Protein AF-A0A1Y0BP86-F1 (afdb_monomer_lite)

Radius of gyration: 25.17 Å; chains: 1; bounding box: 54×33×59 Å

Secondary structure (DSSP, 8-state):
-TTGGG--HHHHHHS-HHHHHHHHSTTS---PPPP----------HHHHHHHHHHH-HHHHHHHHHHHSEEEEE-TTT--EEEEEHHHHHHHHHHGGGSPP-

Structure (mmCIF, N/CA/C/O backbone):
data_AF-A0A1Y0BP86-F1
#
_entry.id   AF-A0A1Y0BP86-F1
#
loop_
_atom_site.group_PDB
_atom_site.id
_atom_site.type_symbol
_atom_site.label_atom_id
_atom_site.label_alt_id
_atom_site.label_comp_id
_atom_site.label_asym_id
_atom_site.label_entity_id
_atom_site.label_seq_id
_atom_site.pdbx_PDB_ins_code
_atom_site.Cartn_x
_atom_site.Cartn_y
_atom_site.Cartn_z
_atom_site.occupancy
_atom_site.B_iso_or_equiv
_atom_site.auth_seq_id
_atom_site.auth_comp_id
_atom_site.auth_asym_id
_atom_site.auth_atom_id
_atom_site.pdbx_PDB_model_num
ATOM 1 N N . MET A 1 1 ? -16.831 7.732 29.395 1.00 57.34 1 MET A N 1
ATOM 2 C CA . MET A 1 1 ? -15.711 6.831 29.027 1.00 57.34 1 MET A CA 1
ATOM 3 C C . MET A 1 1 ? -15.348 5.775 30.090 1.00 57.34 1 MET A C 1
ATOM 5 O O . MET A 1 1 ? -14.405 5.036 29.857 1.00 57.34 1 MET A O 1
ATOM 9 N N . ALA A 1 2 ? -16.073 5.620 31.211 1.00 78.81 2 ALA A N 1
ATOM 10 C CA . ALA A 1 2 ? -15.647 4.709 32.289 1.00 78.81 2 ALA A CA 1
ATOM 11 C C . ALA A 1 2 ? -15.675 3.207 31.920 1.00 78.81 2 ALA A C 1
ATOM 13 O O . ALA A 1 2 ? -14.736 2.490 32.237 1.00 78.81 2 ALA A O 1
ATOM 14 N N . LEU A 1 3 ? -16.710 2.738 31.210 1.00 85.62 3 LEU A N 1
ATOM 15 C CA . LEU A 1 3 ? -16.893 1.307 30.911 1.00 85.62 3 LEU A CA 1
ATOM 16 C C . LEU A 1 3 ? -15.901 0.781 29.867 1.00 85.62 3 LEU A C 1
ATOM 18 O O . LEU A 1 3 ? -15.303 -0.270 30.073 1.00 85.62 3 LEU A O 1
ATOM 22 N N . ALA A 1 4 ? -15.654 1.540 28.795 1.00 86.50 4 ALA A N 1
ATOM 23 C CA . ALA A 1 4 ? -14.680 1.166 27.767 1.00 86.50 4 ALA A CA 1
ATOM 24 C C . ALA A 1 4 ? -13.259 1.006 28.338 1.00 86.50 4 ALA A C 1
ATOM 26 O O . ALA A 1 4 ? -12.512 0.152 27.888 1.00 86.50 4 ALA A O 1
ATOM 27 N N . GLY A 1 5 ? -12.903 1.757 29.386 1.00 90.50 5 GLY A N 1
ATOM 28 C CA . GLY A 1 5 ? -11.622 1.591 30.081 1.00 90.50 5 GLY A CA 1
ATOM 29 C C . GLY A 1 5 ? -11.483 0.273 30.858 1.00 90.50 5 GLY A C 1
ATOM 30 O O . GLY A 1 5 ? -10.385 -0.054 31.293 1.00 90.50 5 GLY A O 1
ATOM 31 N N . THR A 1 6 ? -12.565 -0.496 31.031 1.00 94.00 6 THR A N 1
ATOM 32 C CA . THR A 1 6 ? -12.552 -1.802 31.720 1.00 94.00 6 THR A CA 1
ATOM 33 C C . THR A 1 6 ? -12.281 -2.982 30.780 1.00 94.00 6 THR A C 1
ATOM 35 O O . THR A 1 6 ? -12.326 -4.135 31.213 1.00 94.00 6 THR A O 1
ATOM 38 N N . THR A 1 7 ? -12.035 -2.730 29.489 1.00 95.19 7 THR A N 1
ATOM 39 C CA . THR A 1 7 ? -11.694 -3.780 28.520 1.00 95.19 7 THR A CA 1
ATOM 40 C C . THR A 1 7 ? -10.336 -4.397 28.811 1.00 95.19 7 THR A C 1
ATOM 42 O O . THR A 1 7 ? -9.342 -3.688 28.975 1.00 95.19 7 THR A O 1
ATOM 45 N N . ARG A 1 8 ? -10.280 -5.727 28.810 1.00 94.88 8 ARG A N 1
ATOM 46 C CA . ARG A 1 8 ? -9.038 -6.496 28.915 1.00 94.88 8 ARG A CA 1
ATOM 47 C C . ARG A 1 8 ? -8.500 -6.811 27.511 1.00 94.88 8 ARG A C 1
ATOM 49 O O . ARG A 1 8 ? -9.302 -7.051 26.609 1.00 94.88 8 ARG A O 1
ATOM 56 N N . PRO A 1 9 ? -7.172 -6.893 27.303 1.00 95.62 9 PRO A N 1
ATOM 57 C CA . PRO A 1 9 ? -6.594 -7.200 25.989 1.00 95.62 9 PRO A CA 1
ATOM 58 C C . PRO A 1 9 ? -7.128 -8.495 25.364 1.00 95.62 9 PRO A C 1
ATOM 60 O O . PRO A 1 9 ? -7.398 -8.543 24.169 1.00 95.62 9 PRO A O 1
ATOM 63 N N . GLN A 1 10 ? -7.344 -9.532 26.175 1.00 95.94 10 GLN A N 1
ATOM 64 C CA . GLN A 1 10 ? -7.877 -10.813 25.708 1.00 95.94 10 GLN A CA 1
ATOM 65 C C . GLN A 1 10 ? -9.313 -10.683 25.191 1.00 95.94 10 GLN A C 1
ATOM 67 O O . GLN A 1 10 ? -9.693 -11.374 24.254 1.00 95.94 10 GLN A O 1
ATOM 72 N N . GLU A 1 11 ? -10.110 -9.784 25.769 1.00 95.75 11 GLU A N 1
ATOM 73 C CA . GLU A 1 11 ? -11.480 -9.547 25.313 1.00 95.75 11 GLU A CA 1
ATOM 74 C C . GLU A 1 11 ? -11.488 -8.875 23.936 1.00 95.75 11 GLU A C 1
ATOM 76 O O . GLU A 1 11 ? -12.270 -9.268 23.079 1.00 95.75 11 GLU A O 1
ATOM 81 N N . LEU A 1 12 ? -10.579 -7.924 23.699 1.00 93.94 12 LEU A N 1
ATOM 82 C CA . LEU A 1 12 ? -10.445 -7.232 22.410 1.00 93.94 12 LEU A CA 1
ATOM 83 C C . LEU A 1 12 ? -9.963 -8.153 21.282 1.00 93.94 12 LEU A C 1
ATOM 85 O O . LEU A 1 12 ? -10.318 -7.940 20.127 1.00 93.94 12 LEU A O 1
ATOM 89 N N . LEU A 1 13 ? -9.137 -9.151 21.606 1.00 95.62 13 LEU A N 1
ATOM 90 C CA . LEU A 1 13 ? -8.555 -10.064 20.619 1.00 95.62 13 LEU A CA 1
ATOM 91 C C . LEU A 1 13 ? -9.420 -11.297 20.336 1.00 95.62 13 LEU A C 1
ATOM 93 O O . LEU A 1 13 ? -9.230 -11.934 19.300 1.00 95.62 13 LEU A O 1
ATOM 97 N N . HIS A 1 14 ? -10.319 -11.672 21.251 1.00 96.12 14 HIS A N 1
ATOM 98 C CA . HIS A 1 14 ? -11.000 -12.971 21.189 1.00 96.12 14 HIS A CA 1
ATOM 99 C C . HIS 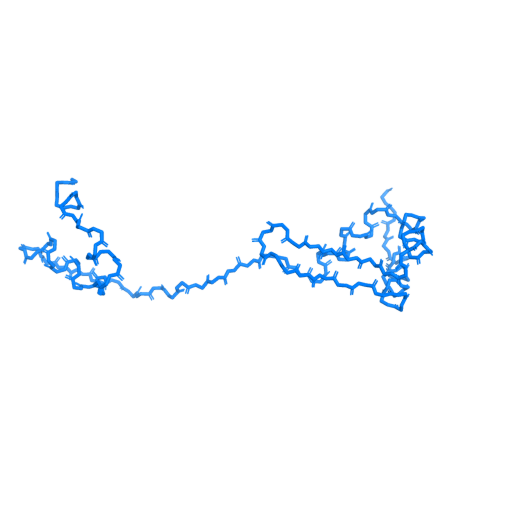A 1 14 ? -12.525 -12.916 21.264 1.00 96.12 14 HIS A C 1
ATOM 101 O O . HIS A 1 14 ? -13.160 -13.897 20.880 1.00 96.12 14 HIS A O 1
ATOM 107 N N . LEU A 1 15 ? -13.131 -11.826 21.744 1.00 96.50 15 LEU A N 1
ATOM 108 C CA . LEU A 1 15 ? -14.588 -11.694 21.707 1.00 96.50 15 LEU A CA 1
ATOM 109 C C . LEU A 1 15 ? -15.036 -11.098 20.378 1.00 96.50 15 LEU A C 1
ATOM 111 O O . LEU A 1 15 ? -14.416 -10.171 19.856 1.00 96.50 15 LEU A O 1
ATOM 115 N N . ALA A 1 16 ? -16.164 -11.593 19.870 1.00 93.69 16 ALA A N 1
ATOM 116 C CA . ALA A 1 16 ? -16.858 -10.898 18.798 1.00 93.69 16 ALA A CA 1
ATOM 117 C C . ALA A 1 16 ? -17.299 -9.501 19.293 1.00 93.69 16 ALA A C 1
ATOM 119 O O . ALA A 1 16 ? -17.656 -9.365 20.474 1.00 93.69 16 ALA A O 1
ATOM 120 N N . PRO A 1 17 ? -17.301 -8.463 18.435 1.00 93.31 17 PRO A N 1
ATOM 121 C CA . PRO A 1 17 ? -17.671 -7.104 18.834 1.00 93.31 17 PRO A CA 1
ATOM 122 C C . PRO A 1 17 ? -19.017 -7.025 19.565 1.00 93.31 17 PRO A C 1
ATOM 124 O O . PRO A 1 17 ? -19.135 -6.319 20.563 1.00 93.31 17 PRO A O 1
ATOM 127 N N . GLU A 1 18 ? -20.010 -7.801 19.138 1.00 93.19 18 GLU A N 1
ATOM 128 C CA . GLU A 1 18 ? -21.349 -7.845 19.730 1.00 93.19 18 GLU A CA 1
ATOM 129 C C . GLU A 1 18 ? -21.321 -8.386 21.165 1.00 93.19 18 GLU A C 1
ATOM 131 O O . GLU A 1 18 ? -21.993 -7.857 22.051 1.00 93.19 18 GLU A O 1
ATOM 136 N N . GLN A 1 19 ? -20.493 -9.403 21.420 1.00 94.12 19 GLN A N 1
ATOM 137 C CA . GLN A 1 19 ? -20.314 -9.980 22.754 1.00 94.12 19 GLN A CA 1
ATOM 138 C C . GLN A 1 19 ? -19.587 -9.008 23.686 1.00 94.12 19 GLN A C 1
ATOM 140 O O . GLN A 1 19 ? -19.962 -8.864 24.852 1.00 94.12 19 GLN A O 1
ATOM 145 N N . LEU A 1 20 ? -18.565 -8.317 23.174 1.00 95.31 20 LEU A N 1
ATOM 146 C CA . LEU A 1 20 ? -17.843 -7.305 23.939 1.00 95.31 20 LEU A CA 1
ATOM 147 C C . LEU A 1 20 ? -18.754 -6.124 24.300 1.00 95.31 20 LEU A C 1
ATOM 149 O O . LEU A 1 20 ? -18.753 -5.679 25.448 1.00 95.31 20 LEU A O 1
ATOM 153 N N . LEU A 1 21 ? -19.555 -5.643 23.346 1.00 93.94 21 LEU A N 1
ATOM 154 C CA . LEU A 1 21 ? -20.512 -4.559 23.571 1.00 93.94 21 LEU A CA 1
ATOM 155 C C . LEU A 1 21 ? -21.595 -4.965 24.576 1.00 93.94 21 LEU A C 1
ATOM 157 O O . LEU A 1 21 ? -21.855 -4.206 25.508 1.00 93.94 21 LEU A O 1
ATOM 161 N N . GLY A 1 22 ? -22.147 -6.177 24.461 1.00 93.31 22 GLY A N 1
ATOM 162 C CA . GLY A 1 22 ? -23.113 -6.707 25.428 1.00 93.31 22 GLY A CA 1
ATOM 163 C C . GLY A 1 22 ? -22.543 -6.816 26.846 1.00 93.31 22 GLY A C 1
ATOM 164 O O . GLY A 1 22 ? -23.223 -6.482 27.812 1.00 93.31 22 GLY A O 1
ATOM 165 N N . ARG A 1 23 ? -21.268 -7.203 26.992 1.00 93.88 23 ARG A N 1
ATOM 166 C CA . ARG A 1 23 ? -20.578 -7.211 28.295 1.00 93.88 23 ARG A CA 1
ATOM 167 C C . ARG A 1 23 ? -20.407 -5.803 28.869 1.00 93.88 23 ARG A C 1
ATOM 169 O O . ARG A 1 23 ? -20.551 -5.610 30.074 1.00 93.88 23 ARG A O 1
ATOM 176 N N . LEU A 1 24 ? -20.019 -4.841 28.032 1.00 94.31 24 LEU A N 1
ATOM 177 C CA . LEU A 1 24 ? -19.701 -3.479 28.465 1.00 94.31 24 LEU A CA 1
ATOM 178 C C . LEU A 1 24 ? -20.943 -2.656 28.808 1.00 94.31 24 LEU A C 1
ATOM 180 O O . LEU A 1 24 ? -20.868 -1.810 29.694 1.00 94.31 24 LEU A O 1
ATOM 184 N N . PHE A 1 25 ? -22.056 -2.891 28.117 1.00 93.00 25 PHE A N 1
ATOM 185 C CA . PHE A 1 25 ? -23.260 -2.064 28.185 1.00 93.00 25 PHE A CA 1
ATOM 186 C C . PHE A 1 25 ? -24.514 -2.898 28.474 1.00 93.00 25 PHE A C 1
ATOM 188 O O . PHE A 1 25 ? -25.570 -2.633 27.913 1.00 93.00 25 PHE A O 1
ATOM 195 N N . ALA A 1 26 ? -24.399 -3.901 29.348 1.00 89.19 26 ALA A N 1
A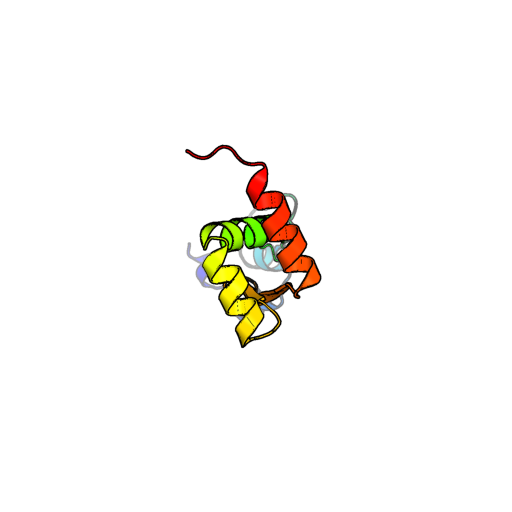TOM 196 C CA . ALA A 1 26 ? -25.473 -4.854 29.646 1.00 89.19 26 ALA A CA 1
ATOM 197 C C . ALA A 1 26 ? -26.804 -4.201 30.076 1.00 89.19 26 ALA A C 1
ATOM 199 O O . ALA A 1 26 ? -27.866 -4.731 29.768 1.00 89.19 26 ALA A O 1
ATOM 200 N N . ASP A 1 27 ? -26.746 -3.044 30.746 1.00 90.06 27 ASP A N 1
ATOM 201 C CA . ASP A 1 27 ? -27.924 -2.296 31.213 1.00 90.06 27 ASP A CA 1
ATOM 202 C C . ASP A 1 27 ? -28.463 -1.286 30.179 1.00 90.06 27 ASP A C 1
ATOM 204 O O . ASP A 1 27 ? -29.301 -0.444 30.508 1.00 90.06 27 ASP A O 1
ATOM 208 N N . GLN A 1 28 ? -27.956 -1.307 28.943 1.00 89.69 28 GLN A N 1
ATOM 209 C CA . GLN A 1 28 ? -28.362 -0.384 27.883 1.00 89.69 28 GLN A CA 1
ATOM 210 C C . GLN A 1 28 ? -29.031 -1.113 26.723 1.00 89.69 28 GLN A C 1
ATOM 212 O O . GLN A 1 28 ? -28.688 -2.243 26.386 1.00 89.69 28 GLN A O 1
ATOM 217 N N . ASP A 1 29 ? -29.962 -0.418 26.075 1.00 90.31 29 ASP A N 1
ATOM 218 C CA . ASP A 1 29 ? 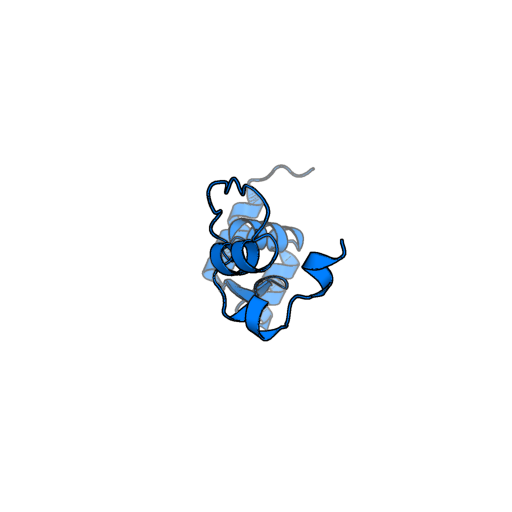-30.560 -0.875 24.827 1.00 90.31 29 ASP A CA 1
ATOM 219 C C . ASP A 1 29 ? -29.597 -0.593 23.661 1.00 90.31 29 ASP A C 1
ATOM 221 O O . ASP A 1 29 ? -29.329 0.563 23.317 1.00 90.31 29 ASP A O 1
ATOM 225 N N . LEU A 1 30 ? -29.005 -1.651 23.100 1.00 91.31 30 LEU A N 1
ATOM 226 C CA . LEU A 1 30 ? -27.984 -1.563 22.057 1.00 91.31 30 LEU A CA 1
ATOM 227 C C . LEU A 1 30 ? -28.599 -1.748 20.669 1.00 91.31 30 LEU A C 1
ATOM 229 O O . LEU A 1 30 ? -29.089 -2.823 20.328 1.00 91.31 30 LEU A O 1
ATOM 233 N N . HIS A 1 31 ? -28.460 -0.734 19.817 1.00 92.31 31 HIS A N 1
ATOM 234 C CA . HIS A 1 31 ? -28.763 -0.848 18.394 1.00 92.31 31 HIS A CA 1
ATOM 235 C C . HIS A 1 31 ? -27.477 -1.030 17.579 1.00 92.31 31 HIS A C 1
ATOM 237 O O . HIS A 1 31 ? -26.691 -0.095 17.416 1.00 92.31 31 HIS A O 1
ATOM 243 N N . LEU A 1 32 ? -27.260 -2.240 17.061 1.00 91.56 32 LEU A N 1
ATOM 244 C CA . LEU A 1 32 ? -26.100 -2.556 16.232 1.00 91.56 32 LEU A CA 1
ATOM 245 C C . LEU A 1 32 ? -26.378 -2.256 14.758 1.00 91.56 32 LEU A C 1
ATOM 247 O O . LEU A 1 32 ? -27.361 -2.723 14.185 1.00 91.56 32 LEU A O 1
ATOM 251 N N . LEU A 1 33 ? -25.474 -1.496 14.141 1.00 94.12 33 LEU A N 1
ATOM 252 C CA . LEU A 1 33 ? -25.474 -1.256 12.701 1.00 94.12 33 LEU A CA 1
ATOM 253 C C . LEU A 1 33 ? -24.817 -2.420 11.952 1.00 94.12 33 LEU A C 1
ATOM 255 O O . LEU A 1 33 ? -24.135 -3.260 12.539 1.00 94.12 33 LEU A O 1
ATOM 259 N N . ALA A 1 34 ? -24.995 -2.444 10.630 1.00 93.62 34 ALA A N 1
ATOM 260 C CA . ALA A 1 34 ? -24.366 -3.443 9.778 1.00 93.62 34 ALA A CA 1
ATOM 261 C C . ALA A 1 34 ? -22.834 -3.397 9.900 1.00 93.62 34 ALA A C 1
ATOM 263 O O . ALA A 1 34 ? -22.212 -2.340 9.760 1.00 93.62 34 ALA A O 1
ATOM 264 N N . ALA A 1 35 ? -22.233 -4.565 10.122 1.00 93.69 35 ALA A N 1
ATOM 265 C CA . ALA A 1 35 ? -20.788 -4.707 10.179 1.00 93.69 35 ALA A CA 1
ATOM 266 C C . ALA A 1 35 ? -20.149 -4.382 8.822 1.00 93.69 35 ALA A C 1
ATOM 268 O O . ALA A 1 35 ? -20.660 -4.747 7.760 1.00 93.69 35 ALA A O 1
ATOM 269 N N . GLN A 1 36 ? -18.989 -3.730 8.864 1.00 94.31 36 GLN A N 1
ATOM 270 C CA . GLN A 1 36 ? -18.168 -3.478 7.686 1.00 94.31 36 GLN A CA 1
ATOM 271 C C . GLN A 1 36 ? -16.964 -4.415 7.699 1.00 94.31 36 GLN A C 1
ATOM 273 O O . GLN A 1 36 ? -16.163 -4.404 8.632 1.00 94.31 36 GLN A O 1
ATOM 278 N N . ALA A 1 37 ? -16.831 -5.225 6.650 1.00 93.19 37 ALA A N 1
ATOM 279 C CA . ALA A 1 37 ? -15.691 -6.116 6.508 1.00 93.19 37 ALA A CA 1
ATOM 280 C C . ALA A 1 37 ? -14.407 -5.306 6.287 1.00 93.19 37 ALA A C 1
ATOM 282 O O . ALA A 1 37 ? -14.280 -4.559 5.311 1.00 93.19 37 ALA A O 1
ATOM 283 N N . LEU A 1 38 ? -13.441 -5.490 7.184 1.00 92.94 38 LEU A N 1
ATOM 284 C CA . LEU A 1 38 ? -12.102 -4.948 7.023 1.00 92.94 38 LEU A CA 1
ATOM 285 C C . LEU A 1 38 ? -11.303 -5.840 6.078 1.00 92.94 38 LEU A C 1
ATOM 287 O O . LEU A 1 38 ? -11.345 -7.067 6.157 1.00 92.94 38 LEU A O 1
ATOM 291 N N . ARG A 1 39 ? -10.551 -5.206 5.185 1.00 94.62 39 ARG A N 1
ATOM 292 C CA . ARG A 1 39 ? -9.588 -5.875 4.315 1.00 94.62 39 ARG A CA 1
ATOM 293 C C . ARG A 1 39 ? -8.341 -5.023 4.200 1.00 94.62 39 ARG A C 1
ATOM 295 O O . ARG A 1 39 ? -8.412 -3.799 4.310 1.00 94.62 39 ARG A O 1
ATOM 302 N N . PHE A 1 40 ? -7.221 -5.673 3.922 1.00 94.88 40 PHE A N 1
ATOM 303 C CA . PHE A 1 40 ? -6.033 -4.967 3.473 1.00 94.88 40 PHE A CA 1
ATOM 304 C C . PHE A 1 40 ? -6.328 -4.215 2.164 1.00 94.88 40 PHE A C 1
ATOM 306 O O . PHE A 1 40 ? -7.044 -4.722 1.297 1.00 94.88 40 PHE A O 1
ATOM 313 N N . GLY A 1 41 ? -5.774 -3.012 2.018 1.00 94.50 41 GLY A N 1
ATOM 314 C CA . GLY A 1 41 ? -5.909 -2.211 0.808 1.00 94.50 41 GLY A CA 1
ATOM 315 C C . GLY A 1 41 ? -4.694 -1.318 0.598 1.00 94.50 41 GLY A C 1
ATOM 316 O O . GLY A 1 41 ? -4.336 -0.543 1.479 1.00 94.50 41 GLY A O 1
ATOM 317 N N . CYS A 1 42 ? -4.086 -1.409 -0.585 1.00 97.06 42 CYS A N 1
ATOM 318 C CA . CYS A 1 42 ? -3.045 -0.499 -1.050 1.00 97.06 42 CYS A CA 1
ATOM 319 C C . CYS A 1 42 ? -3.483 0.132 -2.374 1.00 97.06 42 CYS A C 1
ATOM 321 O O . CYS A 1 42 ? -4.170 -0.505 -3.170 1.00 97.06 42 CYS A O 1
ATOM 323 N N . SER A 1 43 ? -3.096 1.386 -2.603 1.00 96.25 43 SER A N 1
ATOM 324 C CA . SER A 1 43 ? -3.394 2.111 -3.841 1.00 96.25 43 SER A CA 1
ATOM 325 C C . SER A 1 43 ? -2.340 1.912 -4.931 1.00 96.25 43 SER A C 1
ATOM 327 O O . SER A 1 43 ? -2.503 2.468 -6.017 1.00 96.25 43 SER A O 1
ATOM 329 N N . CYS A 1 44 ? -1.263 1.159 -4.670 1.00 96.69 44 CYS A N 1
ATOM 330 C CA . CYS A 1 44 ? -0.270 0.849 -5.692 1.00 96.69 44 CYS A CA 1
ATOM 331 C C . CYS A 1 44 ? -0.895 0.029 -6.829 1.00 96.69 44 CYS A C 1
ATOM 333 O O . CYS A 1 44 ? -1.758 -0.821 -6.608 1.00 96.69 44 CYS A O 1
ATOM 335 N N . SER A 1 45 ? -0.421 0.263 -8.044 1.00 95.62 45 SER A N 1
ATOM 336 C CA . SER A 1 45 ? -0.777 -0.515 -9.225 1.00 95.62 45 SER A CA 1
ATOM 337 C C . SER A 1 45 ? 0.395 -0.506 -10.199 1.00 95.62 45 SER A C 1
ATOM 339 O O . SER A 1 45 ? 1.256 0.372 -10.107 1.00 95.62 45 SER A O 1
ATOM 341 N N . GLY A 1 46 ? 0.402 -1.442 -11.153 1.00 93.75 46 GLY A N 1
ATOM 342 C CA . GLY A 1 46 ? 1.381 -1.443 -12.245 1.00 93.75 46 GLY A CA 1
ATOM 343 C C . GLY A 1 46 ? 1.405 -0.097 -12.969 1.00 93.75 46 GLY A C 1
ATOM 344 O O . GLY A 1 46 ? 2.451 0.524 -13.043 1.00 93.75 46 GLY A O 1
ATOM 345 N N . GLU A 1 47 ? 0.237 0.433 -13.342 1.00 93.19 47 GLU A N 1
ATOM 346 C CA . GLU A 1 47 ? 0.104 1.740 -14.010 1.00 93.19 47 GLU A CA 1
ATOM 347 C C . GLU A 1 47 ? 0.748 2.898 -13.229 1.00 93.19 47 GLU A C 1
ATOM 349 O O . GLU A 1 47 ? 1.418 3.753 -13.805 1.00 93.19 47 GLU A O 1
ATOM 354 N N . ARG A 1 48 ? 0.576 2.938 -11.899 1.00 93.81 48 ARG A N 1
ATOM 355 C CA . ARG A 1 48 ? 1.198 3.979 -11.062 1.00 93.81 48 ARG A CA 1
ATOM 356 C C . ARG A 1 48 ? 2.709 3.808 -10.982 1.00 93.81 48 ARG A C 1
ATOM 358 O O . ARG A 1 48 ? 3.429 4.801 -10.978 1.00 93.81 48 ARG A O 1
ATOM 365 N N . VAL A 1 49 ? 3.184 2.568 -10.900 1.00 95.12 49 VAL A N 1
ATOM 366 C CA . VAL A 1 49 ? 4.620 2.267 -10.893 1.00 95.12 49 VAL A CA 1
ATOM 367 C C . VAL A 1 49 ? 5.247 2.623 -12.240 1.00 95.12 49 VAL A C 1
ATOM 369 O O . VAL A 1 49 ? 6.295 3.259 -12.266 1.00 95.12 49 VAL A O 1
ATOM 372 N N . GLU A 1 50 ? 4.584 2.296 -13.346 1.00 93.69 50 GLU A N 1
ATOM 373 C CA . GLU A 1 50 ? 4.988 2.689 -14.695 1.00 93.69 50 GLU A CA 1
ATOM 374 C C . GLU A 1 50 ? 5.083 4.210 -14.825 1.00 93.69 50 GLU A C 1
ATOM 376 O O . GLU A 1 50 ? 6.115 4.711 -15.261 1.00 93.69 50 GLU A O 1
ATOM 381 N N . ALA A 1 51 ? 4.075 4.962 -14.370 1.00 91.94 51 ALA A N 1
ATOM 382 C CA . ALA A 1 51 ? 4.118 6.425 -14.375 1.00 91.94 51 ALA A CA 1
ATOM 383 C C . ALA A 1 51 ? 5.311 6.987 -13.575 1.00 91.94 51 ALA A C 1
ATOM 385 O O . ALA A 1 51 ? 5.977 7.916 -14.033 1.00 91.94 51 ALA A O 1
ATOM 386 N N . THR A 1 52 ? 5.621 6.400 -12.413 1.00 91.62 52 THR A N 1
ATOM 387 C CA . THR A 1 52 ? 6.805 6.767 -11.619 1.00 91.62 52 THR A CA 1
ATOM 388 C C . THR A 1 52 ? 8.099 6.494 -12.380 1.00 91.62 52 THR A C 1
ATOM 390 O O . THR A 1 52 ? 8.968 7.362 -12.434 1.00 91.62 52 THR A O 1
ATOM 393 N N . LEU A 1 53 ? 8.224 5.316 -13.000 1.00 92.50 53 LEU A N 1
ATOM 394 C CA . LEU A 1 53 ? 9.391 4.966 -13.809 1.00 92.50 53 LEU A CA 1
ATOM 395 C C . LEU A 1 53 ? 9.545 5.923 -14.993 1.00 92.50 53 LEU A C 1
ATOM 397 O O . LEU A 1 53 ? 10.646 6.409 -15.236 1.00 92.50 53 LEU A O 1
ATOM 401 N N . LEU A 1 54 ? 8.450 6.262 -15.681 1.00 90.88 54 LEU A N 1
ATOM 402 C CA . LEU A 1 54 ? 8.470 7.231 -16.778 1.00 90.88 54 LEU A CA 1
ATOM 403 C C . LEU A 1 54 ? 8.985 8.607 -16.328 1.00 90.88 54 LEU A C 1
ATOM 405 O O . LEU A 1 54 ? 9.698 9.267 -17.083 1.00 90.88 54 LEU A O 1
ATOM 409 N N . GLY A 1 55 ? 8.687 9.013 -15.092 1.00 90.25 55 GLY A N 1
ATOM 410 C CA . GLY A 1 55 ? 9.198 10.249 -14.497 1.00 90.25 55 GLY A CA 1
ATOM 411 C C . GLY A 1 55 ? 10.724 10.307 -14.340 1.00 90.25 55 GLY A C 1
ATOM 412 O O . GLY A 1 55 ? 11.271 11.405 -14.286 1.00 90.25 55 GLY A O 1
ATOM 413 N N . LEU A 1 56 ? 11.425 9.164 -14.317 1.00 90.88 56 LEU A N 1
ATOM 414 C CA . LEU A 1 56 ? 12.897 9.115 -14.287 1.00 90.88 56 LEU A CA 1
ATOM 415 C C . LEU A 1 56 ? 13.527 9.515 -15.631 1.00 90.88 56 LEU A C 1
ATOM 417 O O . LEU A 1 56 ? 14.670 9.967 -15.680 1.00 90.88 56 LEU A O 1
ATOM 421 N N . GLY A 1 57 ? 12.779 9.364 -16.727 1.00 90.25 57 GLY A N 1
ATOM 422 C CA . GLY A 1 57 ? 13.247 9.627 -18.082 1.00 90.25 57 GLY A CA 1
ATOM 423 C C . GLY A 1 57 ? 13.939 8.432 -18.747 1.00 90.25 57 GLY A C 1
ATOM 424 O O . GLY A 1 57 ? 14.420 7.493 -18.112 1.00 90.25 57 GLY A O 1
ATOM 425 N N . ARG A 1 58 ? 13.984 8.472 -20.085 1.00 92.25 58 ARG A N 1
ATOM 426 C CA . ARG A 1 58 ? 14.489 7.374 -20.924 1.00 92.25 58 ARG A CA 1
ATOM 427 C C . ARG A 1 58 ? 15.930 6.978 -20.607 1.00 92.25 58 ARG A C 1
ATOM 429 O O . ARG A 1 58 ? 16.213 5.790 -20.514 1.00 92.25 58 ARG A O 1
ATOM 436 N N . ALA A 1 59 ? 16.822 7.958 -20.466 1.00 92.06 59 ALA A N 1
ATOM 437 C CA . ALA A 1 59 ? 18.249 7.702 -20.277 1.00 92.06 59 ALA A CA 1
ATOM 438 C C . ALA A 1 59 ? 18.525 6.904 -18.992 1.00 92.06 59 ALA A C 1
ATOM 440 O O . ALA A 1 59 ? 19.301 5.952 -19.020 1.00 92.06 59 ALA A O 1
ATOM 441 N N . GLU A 1 60 ? 17.836 7.243 -17.899 1.00 92.38 60 GLU A N 1
ATOM 442 C CA . GLU A 1 60 ? 17.984 6.558 -16.614 1.00 92.38 60 GLU A CA 1
ATOM 443 C C . GLU A 1 60 ? 17.477 5.113 -16.692 1.00 92.38 60 GLU A C 1
ATOM 445 O O . GLU A 1 60 ? 18.184 4.177 -16.322 1.00 92.38 60 GLU A O 1
ATOM 450 N N . ILE A 1 61 ? 16.285 4.907 -17.266 1.00 92.81 61 ILE A N 1
ATOM 451 C CA . ILE A 1 61 ? 15.718 3.567 -17.484 1.00 92.81 61 ILE A CA 1
ATOM 452 C C . ILE A 1 61 ? 16.670 2.707 -18.330 1.00 92.81 61 ILE A C 1
ATOM 454 O O . ILE A 1 61 ? 16.925 1.549 -17.998 1.00 92.81 61 ILE A O 1
ATOM 458 N N . GLU A 1 62 ? 17.205 3.251 -19.425 1.00 92.69 62 GLU A N 1
ATOM 459 C CA . GLU A 1 62 ? 18.130 2.526 -20.302 1.00 92.69 62 GLU A CA 1
ATOM 460 C C . GLU A 1 62 ? 19.449 2.180 -19.592 1.00 92.69 62 GLU A C 1
ATOM 462 O O . GLU A 1 62 ? 19.935 1.056 -19.756 1.00 92.69 62 GLU A O 1
ATOM 467 N N . SER A 1 63 ? 19.983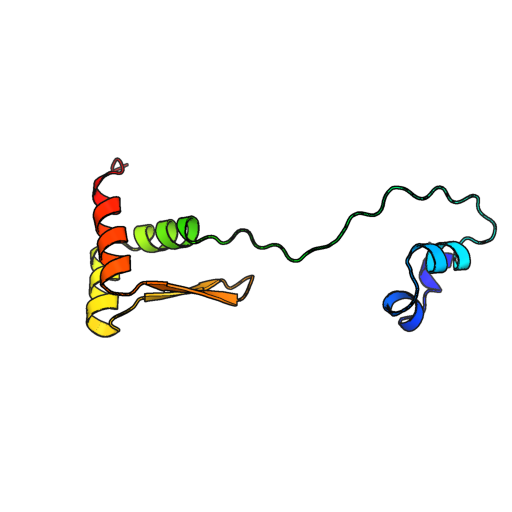 3.081 -18.757 1.00 93.81 63 SER A N 1
ATOM 468 C CA . SER A 1 63 ? 21.178 2.822 -17.940 1.00 93.81 63 SER A CA 1
ATOM 469 C C . SER A 1 63 ? 20.943 1.687 -16.942 1.00 93.81 63 SER A C 1
ATOM 471 O O . SER A 1 63 ? 21.701 0.714 -16.911 1.00 93.81 63 SER A O 1
ATOM 473 N N . LEU A 1 64 ? 19.832 1.736 -16.198 1.00 92.00 64 LEU A N 1
ATOM 474 C CA . LEU A 1 64 ? 19.464 0.693 -15.235 1.00 92.00 64 LEU A CA 1
ATOM 475 C C . LEU A 1 64 ? 19.310 -0.680 -15.906 1.00 92.00 64 LEU A C 1
ATOM 477 O O . LEU A 1 64 ? 19.777 -1.694 -15.382 1.00 92.00 64 LEU A O 1
ATOM 481 N N . LEU A 1 65 ? 18.713 -0.728 -17.101 1.00 92.50 65 LEU A N 1
ATOM 482 C CA . LEU A 1 65 ? 18.597 -1.964 -17.880 1.00 92.50 65 LEU A CA 1
ATOM 483 C C . LEU A 1 65 ? 19.943 -2.464 -18.415 1.00 92.50 65 LEU A C 1
ATOM 485 O O . LEU A 1 65 ? 20.133 -3.679 -18.540 1.00 92.50 65 LEU A O 1
ATOM 489 N N . ALA A 1 66 ? 20.856 -1.568 -18.788 1.00 93.19 66 ALA A N 1
ATOM 490 C CA . ALA A 1 66 ? 22.191 -1.944 -19.241 1.00 93.19 66 ALA A CA 1
ATOM 491 C C . ALA A 1 66 ? 22.992 -2.594 -18.105 1.00 93.19 66 ALA A C 1
ATOM 493 O O . ALA A 1 66 ? 23.577 -3.656 -18.318 1.00 93.19 66 ALA A O 1
ATOM 494 N N . GLU A 1 67 ? 22.940 -2.011 -16.907 1.00 93.81 67 GLU A N 1
ATOM 495 C CA . GLU A 1 67 ? 23.678 -2.475 -15.728 1.00 93.81 67 GLU A CA 1
ATOM 496 C C . GLU A 1 67 ? 23.079 -3.733 -15.089 1.00 93.81 67 GLU A C 1
ATOM 498 O O . GLU A 1 67 ? 23.807 -4.670 -14.758 1.00 93.81 67 GLU A O 1
ATOM 503 N N . ARG A 1 68 ? 21.753 -3.764 -14.895 1.00 92.50 68 ARG A N 1
ATOM 504 C CA . ARG A 1 68 ? 21.082 -4.765 -14.042 1.00 92.50 68 ARG A CA 1
ATOM 505 C C . ARG A 1 68 ? 20.232 -5.768 -14.816 1.00 92.50 68 ARG A C 1
ATOM 507 O O . ARG A 1 68 ? 19.854 -6.803 -14.278 1.00 92.50 68 ARG A O 1
ATOM 514 N N . GLY A 1 69 ? 19.906 -5.482 -16.077 1.00 92.06 69 GLY A N 1
ATOM 515 C CA . GLY A 1 69 ? 19.058 -6.331 -16.924 1.00 92.06 69 GLY A CA 1
ATOM 516 C C . GLY A 1 69 ? 17.555 -6.282 -16.610 1.00 92.06 69 GLY A C 1
ATOM 517 O O . GLY A 1 69 ? 16.757 -6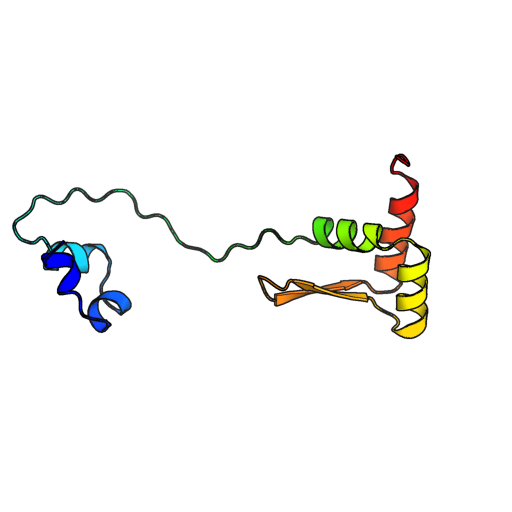.630 -17.483 1.00 92.06 69 GLY A O 1
ATOM 518 N N . SER A 1 70 ? 17.166 -5.818 -15.421 1.00 94.50 70 SER A N 1
ATOM 519 C CA . SER A 1 70 ? 15.789 -5.499 -15.033 1.00 94.50 70 SER A CA 1
ATOM 520 C C . SER A 1 70 ? 15.739 -4.302 -14.088 1.00 94.50 70 SER A C 1
ATOM 522 O O . SER A 1 70 ? 16.750 -3.921 -13.498 1.00 94.50 70 SER A O 1
ATOM 524 N N . ILE A 1 71 ? 14.547 -3.727 -13.957 1.00 95.06 71 ILE A N 1
ATOM 525 C CA . ILE A 1 71 ? 14.213 -2.713 -12.961 1.00 95.06 71 ILE A CA 1
ATOM 526 C C . ILE A 1 71 ? 13.218 -3.339 -11.990 1.00 95.06 71 ILE A C 1
ATOM 528 O O . ILE A 1 71 ? 12.170 -3.839 -12.405 1.00 95.06 71 ILE A O 1
ATOM 532 N N . ASP A 1 72 ? 13.559 -3.305 -10.712 1.00 94.62 72 ASP A N 1
ATOM 533 C CA . ASP A 1 72 ? 12.749 -3.828 -9.622 1.00 94.62 72 ASP A CA 1
ATOM 534 C C . ASP A 1 72 ? 12.263 -2.640 -8.780 1.00 94.62 72 ASP A C 1
ATOM 536 O O . ASP A 1 72 ? 13.041 -1.740 -8.451 1.00 94.62 72 ASP A O 1
ATOM 540 N N . VAL A 1 73 ? 10.960 -2.596 -8.506 1.00 94.94 73 VAL A N 1
ATOM 541 C CA . VAL A 1 73 ? 10.310 -1.538 -7.726 1.00 94.94 73 VAL A CA 1
ATOM 542 C C . VAL A 1 73 ? 9.507 -2.173 -6.607 1.00 94.94 73 VAL A C 1
ATOM 544 O O . VAL A 1 73 ? 8.545 -2.899 -6.861 1.00 94.94 73 VAL A O 1
ATOM 547 N N . ASP A 1 74 ? 9.861 -1.827 -5.378 1.00 96.38 74 ASP A N 1
ATOM 548 C CA . ASP A 1 74 ? 9.133 -2.232 -4.186 1.00 96.38 74 ASP A CA 1
ATOM 549 C C . ASP A 1 74 ? 8.177 -1.127 -3.739 1.00 96.38 74 ASP A C 1
ATOM 551 O O . ASP A 1 74 ? 8.519 0.055 -3.660 1.00 96.38 74 ASP A O 1
ATOM 555 N N . CYS A 1 75 ? 6.929 -1.499 -3.455 1.00 96.88 75 CYS A N 1
ATOM 556 C CA . CYS A 1 75 ? 5.999 -0.580 -2.820 1.00 96.88 75 CYS A CA 1
ATOM 557 C C . CYS A 1 75 ? 6.277 -0.517 -1.315 1.00 96.88 75 CYS A C 1
ATOM 559 O O . CYS A 1 75 ? 5.888 -1.423 -0.587 1.00 96.88 75 CYS A O 1
ATOM 561 N N . GLU A 1 76 ? 6.809 0.603 -0.832 1.00 95.94 76 GLU A N 1
ATOM 562 C CA . GLU A 1 76 ? 7.114 0.844 0.594 1.00 95.94 76 GLU A CA 1
ATOM 563 C C . GLU A 1 76 ? 5.899 0.755 1.549 1.00 95.94 76 GLU A C 1
ATOM 565 O O . GLU A 1 76 ? 6.051 0.771 2.767 1.00 95.94 76 GLU A O 1
ATOM 570 N N . PHE A 1 77 ? 4.671 0.665 1.021 1.00 96.06 77 PHE A N 1
ATOM 571 C CA . PHE A 1 77 ? 3.449 0.544 1.826 1.00 96.06 77 PHE A CA 1
ATOM 572 C C . PHE A 1 77 ? 2.948 -0.891 1.967 1.00 96.06 77 PHE A C 1
ATOM 574 O O . PHE A 1 77 ? 2.503 -1.287 3.041 1.00 96.06 77 PHE A O 1
ATOM 581 N N . CYS A 1 78 ? 2.941 -1.653 0.872 1.00 96.62 78 CYS A N 1
ATOM 582 C CA . CYS A 1 78 ? 2.392 -3.013 0.858 1.00 96.62 78 CYS A CA 1
ATOM 583 C C . CYS A 1 78 ? 3.430 -4.098 0.596 1.00 96.62 78 CYS A C 1
ATOM 585 O O . CYS A 1 78 ? 3.082 -5.275 0.611 1.00 96.62 78 CYS A O 1
ATOM 587 N N . ASN A 1 79 ? 4.678 -3.707 0.347 1.00 96.25 79 ASN A N 1
ATOM 588 C CA . ASN A 1 79 ? 5.785 -4.583 -0.009 1.00 96.25 79 ASN A CA 1
ATOM 589 C C . ASN A 1 79 ? 5.530 -5.427 -1.272 1.00 96.25 79 ASN A C 1
ATOM 591 O O . ASN A 1 79 ? 6.116 -6.493 -1.452 1.00 96.25 79 ASN A O 1
ATOM 595 N N . GLN A 1 80 ? 4.626 -4.968 -2.144 1.00 97.06 80 GLN A N 1
ATOM 596 C CA . GLN A 1 80 ? 4.427 -5.571 -3.454 1.00 97.06 80 GLN A CA 1
ATOM 597 C C . GLN A 1 80 ? 5.626 -5.244 -4.341 1.00 97.06 80 GLN A C 1
ATOM 599 O O . GLN A 1 80 ? 5.962 -4.072 -4.518 1.00 97.06 80 GLN A O 1
ATOM 604 N N . HIS A 1 81 ? 6.205 -6.286 -4.928 1.00 97.00 81 HIS A N 1
ATOM 605 C CA . HIS A 1 81 ? 7.354 -6.195 -5.816 1.00 97.00 81 HIS A CA 1
ATOM 606 C C . HIS A 1 81 ? 6.903 -6.177 -7.283 1.00 97.00 81 HIS A C 1
ATOM 608 O O . HIS A 1 81 ? 6.209 -7.089 -7.749 1.00 97.00 81 HIS A O 1
ATOM 614 N N . TYR A 1 82 ? 7.329 -5.160 -8.027 1.00 96.38 82 TYR A N 1
ATOM 615 C CA . TYR A 1 82 ? 7.078 -4.997 -9.457 1.00 96.38 82 TYR A CA 1
ATOM 616 C C . TYR A 1 82 ? 8.388 -5.140 -10.222 1.00 96.38 82 TYR A C 1
ATOM 618 O O . TYR A 1 82 ? 9.340 -4.411 -9.964 1.00 96.38 82 TYR A O 1
ATOM 626 N N . ARG A 1 83 ? 8.425 -6.055 -11.192 1.00 95.50 83 ARG A N 1
ATOM 627 C CA . ARG A 1 83 ? 9.620 -6.317 -11.996 1.00 95.50 83 ARG A CA 1
ATOM 628 C C . ARG A 1 83 ? 9.386 -5.984 -13.458 1.00 95.50 83 ARG A C 1
ATOM 630 O O . ARG A 1 83 ? 8.478 -6.531 -14.079 1.00 95.50 83 ARG A O 1
ATOM 637 N N . TYR A 1 84 ? 10.272 -5.169 -14.013 1.00 94.75 84 TYR A N 1
ATOM 638 C CA . TYR A 1 84 ? 10.292 -4.802 -15.423 1.00 94.75 84 TYR A CA 1
ATOM 639 C C . TYR A 1 84 ? 11.580 -5.328 -16.052 1.00 94.75 84 TYR A C 1
ATOM 641 O O . TYR A 1 84 ? 12.671 -4.809 -15.819 1.00 94.75 84 TYR A O 1
ATOM 649 N N . ASP A 1 85 ? 11.468 -6.396 -16.837 1.00 93.00 85 ASP A N 1
ATOM 650 C CA . ASP A 1 85 ? 12.574 -6.897 -17.653 1.00 93.00 85 ASP A CA 1
ATOM 651 C C . ASP A 1 85 ? 12.809 -6.013 -18.895 1.00 93.00 85 ASP A C 1
ATOM 653 O O . ASP A 1 85 ? 12.104 -5.030 -19.133 1.00 93.00 85 ASP A O 1
ATOM 657 N N . ARG A 1 86 ? 13.797 -6.365 -19.728 1.00 92.19 86 ARG A N 1
ATOM 658 C CA . ARG A 1 86 ? 14.104 -5.608 -20.956 1.00 92.19 86 ARG A CA 1
ATOM 659 C C . ARG A 1 86 ? 12.911 -5.469 -21.906 1.00 92.19 86 ARG A C 1
ATOM 661 O O . ARG A 1 86 ? 12.840 -4.469 -22.618 1.00 92.19 86 ARG A O 1
ATOM 668 N N . VAL A 1 87 ? 12.016 -6.455 -21.968 1.00 92.88 87 VAL A N 1
ATOM 669 C CA . VAL A 1 87 ? 10.854 -6.426 -22.868 1.00 92.88 87 VAL A CA 1
ATOM 670 C C . VAL A 1 87 ? 9.786 -5.499 -22.296 1.00 92.88 87 VAL A C 1
ATOM 672 O O . VAL A 1 87 ? 9.293 -4.626 -23.011 1.00 92.88 87 VAL A O 1
ATOM 675 N N . ALA A 1 88 ? 9.469 -5.638 -21.009 1.00 91.75 88 ALA A N 1
ATOM 676 C CA . ALA A 1 88 ? 8.506 -4.793 -20.311 1.00 91.75 88 ALA A CA 1
ATOM 677 C C . ALA A 1 88 ? 8.958 -3.326 -20.277 1.00 91.75 88 ALA A C 1
ATOM 679 O O . ALA A 1 88 ? 8.190 -2.431 -20.621 1.00 91.75 88 ALA A O 1
ATOM 680 N N . ALA A 1 89 ? 10.227 -3.073 -19.958 1.00 91.25 89 ALA A N 1
ATOM 681 C CA . ALA A 1 89 ? 10.767 -1.721 -19.914 1.00 91.25 89 ALA A CA 1
ATOM 682 C C . ALA A 1 89 ? 10.879 -1.085 -21.311 1.00 91.25 89 ALA A C 1
ATOM 684 O O . ALA A 1 89 ? 10.708 0.123 -21.456 1.00 91.25 89 ALA A O 1
ATOM 685 N N . ARG A 1 90 ? 11.088 -1.877 -22.373 1.00 89.12 90 ARG A N 1
ATOM 686 C CA . ARG A 1 90 ? 11.016 -1.359 -23.748 1.00 89.12 90 ARG A CA 1
ATOM 687 C C . ARG A 1 90 ? 9.603 -0.898 -24.106 1.00 89.12 90 ARG A C 1
ATOM 689 O O . ARG A 1 90 ? 9.462 0.197 -24.638 1.00 89.12 90 ARG A O 1
ATOM 696 N N . ARG A 1 91 ? 8.575 -1.678 -23.752 1.00 90.44 91 ARG A N 1
ATOM 697 C CA . ARG A 1 91 ? 7.164 -1.282 -23.939 1.00 90.44 91 ARG A CA 1
ATOM 698 C C . ARG A 1 91 ? 6.827 -0.012 -23.157 1.00 90.44 91 ARG A C 1
ATOM 700 O O . ARG A 1 91 ? 6.183 0.884 -23.690 1.00 90.44 91 ARG A O 1
ATOM 707 N N . LEU A 1 92 ? 7.324 0.097 -21.923 1.00 90.38 92 LEU A N 1
ATOM 708 C CA . LEU A 1 92 ? 7.198 1.308 -21.110 1.00 90.38 92 LEU A CA 1
ATOM 709 C C . LEU A 1 92 ? 7.775 2.536 -21.841 1.00 90.38 92 LEU A C 1
ATOM 711 O O . LEU A 1 92 ? 7.115 3.565 -21.952 1.00 90.38 92 LEU A O 1
ATOM 715 N N . LEU A 1 93 ? 8.981 2.412 -22.399 1.00 88.19 93 LEU A N 1
ATOM 716 C CA . LEU A 1 93 ? 9.651 3.487 -23.138 1.00 88.19 93 LEU A CA 1
ATOM 717 C C . LEU A 1 93 ? 8.979 3.838 -24.476 1.00 88.19 93 LEU A C 1
ATOM 719 O O . LEU A 1 93 ? 9.078 4.984 -24.918 1.00 88.19 93 LEU A O 1
ATOM 723 N N . GLU A 1 94 ? 8.321 2.886 -25.139 1.00 87.06 94 GLU A N 1
ATOM 724 C CA . GLU A 1 94 ? 7.519 3.133 -26.348 1.00 87.06 94 GLU A CA 1
ATOM 725 C C . GLU A 1 94 ? 6.303 4.020 -26.029 1.00 87.06 94 GLU A C 1
ATOM 727 O O . GLU A 1 94 ? 6.043 4.988 -26.744 1.00 87.06 94 GLU A O 1
ATOM 732 N N . ASN A 1 95 ? 5.642 3.778 -24.892 1.00 75.12 95 ASN A N 1
ATOM 733 C CA . ASN A 1 95 ? 4.503 4.576 -24.415 1.00 75.12 95 ASN A CA 1
ATOM 734 C C . ASN A 1 95 ? 4.894 6.001 -23.971 1.00 75.12 95 ASN A C 1
ATOM 736 O O . ASN A 1 95 ? 4.044 6.890 -23.886 1.00 75.12 95 ASN A O 1
ATOM 740 N N . MET A 1 96 ? 6.185 6.245 -23.723 1.00 69.25 96 MET A N 1
ATOM 741 C CA . MET A 1 96 ? 6.731 7.558 -23.362 1.00 69.25 96 MET A CA 1
ATOM 742 C C . MET A 1 96 ? 6.682 8.561 -24.537 1.00 69.25 96 MET A C 1
ATOM 744 O O . MET A 1 96 ? 6.703 9.768 -24.318 1.00 69.25 96 MET A O 1
ATOM 748 N N . GLY A 1 97 ? 6.593 8.078 -25.785 1.00 56.97 97 GLY A N 1
ATOM 749 C CA . GLY A 1 97 ? 6.560 8.907 -27.000 1.00 56.97 97 GLY A CA 1
ATOM 750 C C . GLY A 1 97 ? 5.186 9.475 -27.381 1.00 56.97 97 GLY A C 1
ATOM 751 O O . GLY A 1 97 ? 5.092 10.218 -28.355 1.00 56.97 97 GLY A O 1
ATOM 752 N N . THR A 1 98 ? 4.122 9.133 -26.647 1.00 54.62 98 THR A N 1
ATOM 753 C CA . THR A 1 98 ? 2.727 9.490 -26.983 1.00 54.62 98 THR A CA 1
ATOM 754 C C . THR A 1 98 ? 2.066 10.496 -26.030 1.00 54.62 98 THR A C 1
ATOM 756 O O . THR A 1 98 ? 0.890 10.808 -26.203 1.00 54.62 98 THR A O 1
ATOM 759 N N . GLY A 1 99 ? 2.789 11.026 -25.038 1.00 50.94 99 GLY A N 1
ATOM 760 C CA . GLY A 1 99 ? 2.280 12.048 -24.112 1.00 50.94 99 GLY A CA 1
ATOM 761 C C . GLY A 1 99 ? 2.780 13.455 -24.471 1.00 50.94 99 GLY A C 1
ATOM 762 O O . GLY A 1 99 ? 3.954 13.589 -24.816 1.00 50.94 99 GLY A O 1
ATOM 763 N N . PRO A 1 100 ? 1.938 14.506 -24.411 1.00 43.28 100 PRO A N 1
ATOM 764 C CA . PRO A 1 100 ? 2.378 15.864 -24.708 1.00 43.28 100 PRO A CA 1
ATOM 765 C C . PRO A 1 100 ? 3.450 16.300 -23.702 1.00 43.28 100 PRO A C 1
ATOM 767 O O . PRO A 1 100 ? 3.261 16.206 -22.491 1.00 43.28 100 PRO A O 1
ATOM 770 N N . L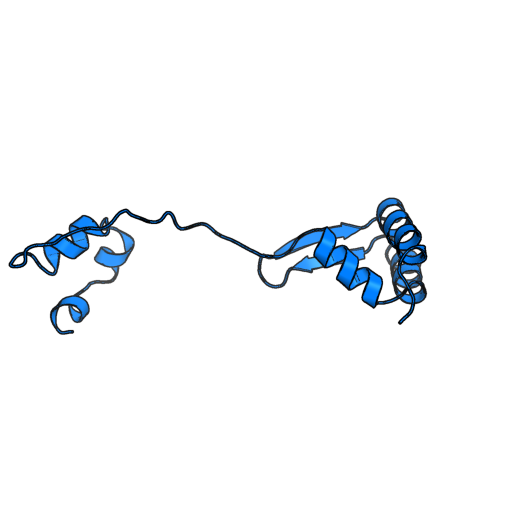EU A 1 101 ? 4.578 16.770 -24.235 1.00 46.06 101 LEU A N 1
ATOM 771 C CA . LEU A 1 101 ? 5.574 17.550 -23.507 1.00 46.06 101 LEU A CA 1
ATOM 772 C C . LEU A 1 101 ? 4.868 18.790 -22.935 1.00 46.06 101 LEU A C 1
ATOM 774 O O . LEU A 1 101 ? 4.218 19.512 -23.693 1.00 46.06 101 LEU A O 1
ATOM 778 N N . HIS A 1 102 ? 4.952 18.995 -21.619 1.00 51.75 102 HIS A N 1
ATOM 779 C CA . HIS A 1 102 ? 4.557 20.256 -20.988 1.00 51.75 102 HIS A CA 1
ATOM 780 C C . HIS A 1 102 ? 5.500 21.387 -21.395 1.00 51.75 102 HIS A C 1
ATOM 782 O O . HIS A 1 102 ? 6.730 21.149 -21.391 1.00 51.75 102 HIS A O 1
#

pLDDT: mean 89.89, std 11.22, range [43.28, 97.06]

Sequence (102 aa):
MALAGTTRPQELLHLAPEQLLGRLFADQDLHLLAAQALRFGCSCSGERVEATLLGLGRAEIESLLAERGSIDVDCEFCNQHYRYDRVAARRLLENMGTGPLH

Foldseek 3Di:
DVLVVPDDPCCVVPPDPVVSCCVSPVVDDDDDDDDDDDDDDDPDDPVVVLVVVVVVPDVVLVVCCVPPQWDWDADPPPRDIDIAGPVNSVVSVVVSVPDDDD